Protein AF-A0A7V8JYW5-F1 (afdb_monomer_lite)

Secondary structure (DSSP, 8-state):
-HHHHHHS-HHHHHHHTT--HHHHHHHHHHHHHHHTS--EEE-SS-EEE-HHHHHHHHHHHHHHHHHHHHHHHHHHHSPP--

Foldseek 3Di:
DVLCAVPQDLCRSCVVVVHDSVVVVVVQVVVCVVVVHRQWDDDPVGIHGDPVVVVCVVVVVVVVVVVVVVVVVVVVVDDPPD

Radius of gyration: 16.09 Å; chains: 1; bounding box: 44×22×43 Å

Structure (mmCIF, N/CA/C/O backbone):
data_AF-A0A7V8JYW5-F1
#
_entry.id   AF-A0A7V8JYW5-F1
#
loop_
_atom_site.group_PDB
_atom_site.id
_atom_site.type_symbol
_atom_site.label_atom_id
_atom_site.label_alt_id
_atom_site.label_comp_id
_atom_site.label_asym_id
_atom_site.label_entity_id
_atom_site.label_seq_id
_atom_site.pdbx_PDB_ins_code
_atom_site.Cartn_x
_atom_site.Cartn_y
_atom_site.Cartn_z
_atom_site.occupancy
_atom_site.B_iso_or_equiv
_atom_site.auth_seq_id
_atom_site.auth_comp_id
_atom_site.auth_asym_id
_atom_site.auth_atom_id
_atom_site.pdbx_PDB_model_num
ATOM 1 N N . MET A 1 1 ? 3.725 -3.884 2.535 1.00 66.62 1 MET A N 1
ATOM 2 C CA . MET A 1 1 ? 2.365 -4.481 2.578 1.00 66.62 1 MET A CA 1
ATOM 3 C C . MET A 1 1 ? 2.355 -6.009 2.574 1.00 66.62 1 MET A C 1
ATOM 5 O O . MET A 1 1 ? 1.621 -6.573 3.374 1.00 66.62 1 MET A O 1
ATOM 9 N N . ARG A 1 2 ? 3.176 -6.686 1.752 1.00 71.19 2 ARG A N 1
ATOM 10 C CA . ARG A 1 2 ? 3.263 -8.163 1.717 1.00 71.19 2 ARG A CA 1
ATOM 11 C C . ARG A 1 2 ? 3.538 -8.795 3.085 1.00 71.19 2 ARG A C 1
ATOM 13 O O . ARG A 1 2 ? 2.806 -9.692 3.482 1.00 71.19 2 ARG A O 1
ATOM 20 N N . GLU A 1 3 ? 4.491 -8.256 3.843 1.00 72.44 3 GLU A N 1
ATOM 21 C CA . GLU A 1 3 ? 4.774 -8.767 5.192 1.00 72.44 3 GLU A CA 1
ATOM 22 C C . GLU A 1 3 ? 3.680 -8.451 6.216 1.00 72.44 3 GLU A C 1
ATOM 24 O O . GLU A 1 3 ? 3.419 -9.247 7.112 1.00 72.44 3 GLU A O 1
ATOM 29 N N . VAL A 1 4 ? 2.963 -7.336 6.053 1.00 73.31 4 VAL A N 1
ATOM 30 C CA . VAL A 1 4 ? 1.803 -7.008 6.902 1.00 73.31 4 VAL A CA 1
ATOM 31 C C . VAL A 1 4 ? 0.669 -8.007 6.658 1.00 73.31 4 VAL A C 1
ATOM 33 O O . VAL A 1 4 ? 0.085 -8.507 7.614 1.00 73.31 4 VAL A O 1
ATOM 36 N N . ALA A 1 5 ? 0.421 -8.359 5.394 1.00 71.69 5 ALA A N 1
ATOM 37 C CA . ALA A 1 5 ? -0.540 -9.387 5.001 1.00 71.69 5 ALA A CA 1
ATOM 38 C C . ALA A 1 5 ? -0.158 -10.771 5.540 1.00 71.69 5 ALA A C 1
ATOM 40 O O . ALA A 1 5 ? -0.999 -11.495 6.062 1.00 71.69 5 ALA A O 1
ATOM 41 N N . ARG A 1 6 ? 1.127 -11.123 5.422 1.00 69.44 6 ARG A N 1
ATOM 42 C CA . ARG A 1 6 ? 1.662 -12.428 5.816 1.00 69.44 6 ARG A CA 1
ATOM 43 C C . ARG A 1 6 ? 1.641 -12.635 7.328 1.00 69.44 6 ARG A C 1
ATOM 45 O O . ARG A 1 6 ? 1.423 -13.752 7.786 1.00 69.44 6 ARG A O 1
ATOM 52 N N . HIS A 1 7 ? 1.897 -11.583 8.100 1.00 69.12 7 HIS A N 1
ATOM 53 C CA . HIS A 1 7 ? 2.040 -11.700 9.547 1.00 69.12 7 HIS A CA 1
ATOM 54 C C . HIS A 1 7 ? 0.810 -11.267 10.352 1.00 69.12 7 HIS A C 1
ATOM 56 O O . HIS A 1 7 ? 0.781 -11.544 11.551 1.00 69.12 7 HIS A O 1
ATOM 62 N N . GLY A 1 8 ? -0.158 -10.558 9.753 1.00 64.88 8 GLY A N 1
ATOM 63 C CA . GLY A 1 8 ? -1.343 -10.020 10.450 1.00 64.88 8 GLY A CA 1
ATOM 64 C C . GLY A 1 8 ? -1.015 -9.030 11.580 1.00 64.88 8 GLY A C 1
ATOM 65 O O . GLY A 1 8 ? -1.877 -8.635 12.363 1.00 64.88 8 GLY A O 1
ATOM 66 N N . ASN A 1 9 ? 0.260 -8.647 11.702 1.00 70.06 9 ASN A N 1
ATOM 67 C CA . ASN A 1 9 ? 0.789 -7.837 12.786 1.00 70.06 9 ASN A CA 1
ATOM 68 C C . ASN A 1 9 ? 1.889 -6.913 12.253 1.00 70.06 9 ASN A C 1
ATOM 70 O O . ASN A 1 9 ? 2.921 -7.373 11.757 1.00 70.06 9 ASN A O 1
ATOM 74 N N . LEU A 1 10 ? 1.682 -5.602 12.420 1.00 71.31 10 LEU A N 1
ATOM 75 C CA . LEU A 1 10 ? 2.644 -4.558 12.054 1.00 71.31 10 LEU A CA 1
ATOM 76 C C . LEU A 1 10 ? 4.006 -4.746 12.731 1.00 71.31 10 LEU A C 1
ATOM 78 O O . LEU A 1 10 ? 5.022 -4.485 12.101 1.00 71.31 10 LEU A O 1
ATOM 82 N N . THR A 1 11 ? 4.052 -5.226 13.976 1.00 73.19 11 THR A N 1
ATOM 83 C CA . THR A 1 11 ? 5.311 -5.448 14.706 1.00 73.19 11 THR A CA 1
ATOM 84 C C . THR A 1 11 ? 6.132 -6.577 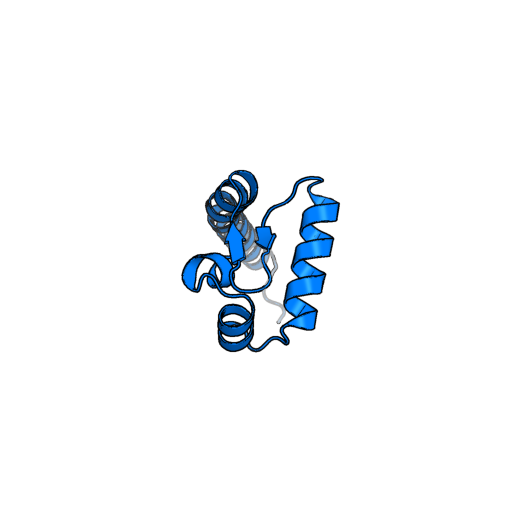14.082 1.00 73.19 11 THR A C 1
ATOM 86 O O . THR A 1 11 ? 7.341 -6.447 13.914 1.00 73.19 11 THR A O 1
ATOM 89 N N . ARG A 1 12 ? 5.480 -7.676 13.684 1.00 75.38 12 ARG A N 1
ATOM 90 C CA . ARG A 1 12 ? 6.155 -8.805 13.022 1.00 75.38 12 ARG A CA 1
ATOM 91 C C . ARG A 1 12 ? 6.601 -8.437 11.610 1.00 75.38 12 ARG A C 1
ATOM 93 O O . ARG A 1 12 ? 7.716 -8.765 11.230 1.00 75.38 12 ARG A O 1
ATOM 100 N N . ALA A 1 13 ? 5.769 -7.697 10.878 1.00 76.69 13 ALA A N 1
ATOM 101 C CA . ALA A 1 13 ? 6.134 -7.167 9.569 1.00 76.69 13 ALA A CA 1
ATOM 102 C C . ALA A 1 13 ? 7.316 -6.183 9.650 1.00 76.69 13 ALA A C 1
ATOM 104 O O . ALA A 1 13 ? 8.204 -6.227 8.809 1.00 76.69 13 ALA A O 1
ATOM 105 N N . ALA A 1 14 ? 7.355 -5.338 10.685 1.00 76.25 14 ALA A N 1
ATOM 106 C CA . ALA A 1 14 ? 8.462 -4.423 10.962 1.00 76.25 14 ALA A CA 1
ATOM 107 C C . ALA A 1 14 ? 9.772 -5.164 11.224 1.00 76.25 14 ALA A C 1
ATOM 109 O O . ALA A 1 14 ? 10.780 -4.862 10.592 1.00 76.25 14 ALA A O 1
ATOM 110 N N . CYS A 1 15 ? 9.724 -6.202 12.060 1.00 77.56 15 CYS A N 1
ATOM 111 C CA . CYS A 1 15 ? 10.868 -7.072 12.311 1.00 77.56 15 CYS A CA 1
ATOM 112 C C . CYS A 1 15 ? 11.356 -7.772 11.028 1.00 77.56 15 CYS A C 1
ATOM 114 O O . CYS A 1 15 ? 12.547 -7.733 10.733 1.00 77.56 15 CYS A O 1
ATOM 116 N N . ALA A 1 16 ? 10.444 -8.324 10.218 1.00 76.50 16 ALA A N 1
ATOM 117 C CA . ALA A 1 16 ? 10.783 -8.981 8.952 1.00 76.50 16 ALA A CA 1
ATOM 118 C C . ALA A 1 16 ? 11.388 -8.022 7.910 1.00 76.50 16 ALA A C 1
ATOM 120 O O . ALA A 1 16 ? 12.232 -8.425 7.116 1.00 76.50 16 ALA A O 1
ATOM 121 N N . MET A 1 17 ? 10.973 -6.753 7.920 1.00 75.56 17 MET A N 1
ATOM 122 C CA . MET A 1 17 ? 11.476 -5.715 7.017 1.00 75.56 17 MET A CA 1
ATOM 123 C C . MET A 1 17 ? 12.665 -4.924 7.592 1.00 75.56 17 MET A C 1
ATOM 125 O O . MET A 1 17 ? 13.112 -3.987 6.942 1.00 75.56 17 MET A O 1
ATOM 129 N N . GLN A 1 18 ? 13.160 -5.267 8.792 1.00 78.62 18 GLN A N 1
ATOM 130 C CA . GLN A 1 18 ? 14.205 -4.525 9.526 1.00 78.62 18 GLN A CA 1
ATOM 131 C C . GLN A 1 18 ? 13.894 -3.023 9.702 1.00 78.62 18 GLN A C 1
ATOM 133 O O . GLN A 1 18 ? 14.787 -2.183 9.791 1.00 78.62 18 GLN A O 1
ATOM 138 N N . LEU A 1 19 ? 12.608 -2.671 9.767 1.00 81.31 19 LEU A N 1
ATOM 139 C CA . LEU A 1 19 ? 12.133 -1.301 9.960 1.00 81.31 19 LEU A CA 1
ATOM 140 C C . LEU A 1 19 ? 11.523 -1.142 11.351 1.00 81.31 19 LEU A C 1
ATOM 142 O O . LEU A 1 19 ? 11.057 -2.101 11.964 1.00 81.31 19 LEU A O 1
ATOM 146 N N . SER A 1 20 ? 11.457 0.094 11.848 1.00 82.69 20 SER A N 1
ATOM 147 C CA . SER A 1 20 ? 10.715 0.374 13.078 1.00 82.69 20 SER A CA 1
ATOM 148 C C . SER A 1 20 ? 9.198 0.317 12.832 1.00 82.69 20 SER A C 1
ATOM 150 O O . SER A 1 20 ? 8.704 0.649 11.748 1.00 82.69 20 SER A O 1
ATOM 152 N N . LYS A 1 21 ? 8.423 -0.045 13.865 1.00 79.56 21 LYS A N 1
ATOM 153 C CA . LYS A 1 21 ? 6.947 -0.018 13.817 1.00 79.56 21 LYS A CA 1
ATOM 154 C C . LYS A 1 21 ? 6.414 1.371 13.437 1.00 79.56 21 LYS A C 1
ATOM 156 O O . LYS A 1 21 ? 5.445 1.467 12.684 1.00 79.56 21 LYS A O 1
ATOM 161 N N . ALA A 1 22 ? 7.049 2.433 13.938 1.00 83.25 22 ALA A N 1
ATOM 162 C CA . ALA A 1 22 ? 6.684 3.813 13.631 1.00 83.25 22 ALA A CA 1
ATOM 163 C C . ALA A 1 22 ? 6.913 4.141 12.148 1.00 83.25 22 ALA A C 1
ATOM 165 O O . ALA A 1 22 ? 6.025 4.701 11.507 1.00 83.25 22 ALA A O 1
ATOM 166 N N . SER A 1 23 ? 8.045 3.709 11.582 1.00 85.00 23 SER A N 1
ATOM 167 C CA . SER A 1 23 ? 8.358 3.887 10.160 1.00 85.00 23 SER A CA 1
ATOM 168 C C . SER A 1 23 ? 7.312 3.213 9.274 1.00 85.00 23 SER A C 1
ATOM 170 O O . SER A 1 23 ? 6.746 3.865 8.403 1.00 85.00 23 SER A O 1
ATOM 172 N N . ILE A 1 24 ? 6.986 1.938 9.526 1.00 82.25 24 ILE A N 1
ATOM 173 C CA . ILE A 1 24 ? 5.962 1.236 8.732 1.00 82.25 24 ILE A CA 1
ATOM 174 C C . ILE A 1 24 ? 4.588 1.882 8.896 1.00 82.25 24 ILE A C 1
ATOM 176 O O . ILE A 1 24 ? 3.861 2.025 7.915 1.00 82.25 24 ILE A O 1
ATOM 180 N N . SER A 1 25 ? 4.229 2.297 10.113 1.00 83.31 25 SER A N 1
ATOM 181 C CA . SER A 1 25 ? 2.968 3.002 10.351 1.00 83.31 25 SER A CA 1
ATOM 182 C C . SER A 1 25 ? 2.873 4.280 9.516 1.00 83.31 25 SER A C 1
ATOM 184 O O . SER A 1 25 ? 1.841 4.491 8.880 1.00 83.31 25 SER A O 1
ATOM 186 N N . LYS A 1 26 ? 3.945 5.084 9.487 1.00 86.88 26 LYS A N 1
ATOM 187 C CA . LYS A 1 26 ? 4.033 6.326 8.708 1.00 86.88 26 LYS A CA 1
ATOM 188 C C . LYS A 1 26 ? 3.922 6.054 7.210 1.00 86.88 26 LYS A C 1
ATOM 190 O O . LYS A 1 26 ? 3.053 6.632 6.570 1.00 86.88 26 LYS A O 1
ATOM 195 N N . TYR A 1 27 ? 4.705 5.108 6.687 1.00 85.56 27 TYR A N 1
ATOM 196 C CA . TYR A 1 27 ? 4.644 4.712 5.275 1.00 85.56 27 TYR A CA 1
ATOM 197 C C . TYR A 1 27 ? 3.247 4.260 4.856 1.00 85.56 27 TYR A C 1
ATOM 199 O O . TYR A 1 27 ? 2.776 4.608 3.779 1.00 85.56 27 TYR A O 1
ATOM 207 N N . MET A 1 28 ? 2.566 3.489 5.706 1.00 83.50 28 MET A N 1
ATOM 208 C CA . MET A 1 28 ? 1.209 3.045 5.405 1.00 83.50 28 MET A CA 1
ATOM 209 C C . MET A 1 28 ? 0.215 4.201 5.405 1.00 83.50 28 MET A C 1
ATOM 211 O O . MET A 1 28 ? -0.624 4.249 4.519 1.00 83.50 28 MET A O 1
ATOM 215 N N . THR A 1 29 ? 0.320 5.132 6.354 1.00 87.56 29 THR A N 1
ATOM 216 C CA . THR A 1 29 ? -0.559 6.307 6.407 1.00 87.56 29 THR A CA 1
ATOM 217 C C . THR A 1 29 ? -0.330 7.245 5.223 1.00 87.56 29 THR A C 1
ATOM 219 O O . THR A 1 29 ? -1.294 7.732 4.644 1.00 87.56 29 THR A O 1
ATOM 222 N N . GLU A 1 30 ? 0.922 7.466 4.820 1.00 90.06 30 GLU A N 1
ATOM 223 C CA . GLU A 1 30 ? 1.250 8.248 3.621 1.00 90.06 30 GLU A CA 1
ATOM 224 C C . GLU A 1 30 ? 0.695 7.587 2.359 1.00 90.06 30 GLU A C 1
ATOM 226 O O . GLU A 1 30 ? 0.109 8.259 1.515 1.00 90.06 30 GLU A O 1
ATOM 231 N N . LEU A 1 31 ? 0.810 6.265 2.252 1.00 87.62 31 LEU A N 1
ATOM 232 C CA . LEU A 1 31 ? 0.265 5.528 1.120 1.00 87.62 31 LEU A CA 1
ATOM 233 C C . LEU A 1 31 ? -1.270 5.542 1.105 1.00 87.62 31 LEU A C 1
ATOM 235 O O . LEU A 1 31 ? -1.868 5.744 0.056 1.00 87.62 31 LEU A O 1
ATOM 239 N N . GLU A 1 32 ? -1.923 5.382 2.255 1.00 90.38 32 GLU A N 1
ATOM 240 C CA . GLU A 1 32 ? -3.380 5.534 2.383 1.00 90.38 32 GLU A CA 1
ATOM 241 C C . GLU A 1 32 ? -3.829 6.944 1.971 1.00 90.38 32 GLU A C 1
ATOM 243 O O . GLU A 1 32 ? -4.832 7.085 1.273 1.00 90.38 32 GLU A O 1
ATOM 248 N N . ALA A 1 33 ? -3.055 7.977 2.319 1.00 91.06 33 ALA A N 1
ATOM 249 C CA . ALA A 1 33 ? -3.315 9.351 1.897 1.00 91.06 33 ALA A CA 1
ATOM 250 C C . ALA A 1 33 ? -3.122 9.554 0.384 1.00 91.06 33 ALA A C 1
ATOM 252 O O . ALA A 1 33 ? -3.935 10.225 -0.244 1.00 91.06 33 ALA A O 1
ATOM 253 N N . GLN A 1 34 ? -2.090 8.955 -0.217 1.00 89.31 34 GLN A N 1
ATOM 254 C CA . GLN A 1 34 ? -1.833 9.047 -1.660 1.00 89.31 34 GLN A CA 1
ATOM 255 C C . GLN A 1 34 ? -2.912 8.360 -2.500 1.00 89.31 34 GLN A C 1
ATOM 257 O O . GLN A 1 34 ? -3.292 8.867 -3.552 1.00 89.31 34 GLN A O 1
ATOM 262 N N . VAL A 1 35 ? -3.390 7.196 -2.055 1.00 87.88 35 VAL A N 1
ATOM 263 C CA . VAL A 1 35 ? -4.395 6.411 -2.789 1.00 87.88 35 VAL A CA 1
ATOM 264 C C . VAL A 1 35 ? -5.822 6.855 -2.420 1.00 87.88 35 VAL A C 1
ATOM 266 O O . VAL A 1 35 ? -6.774 6.523 -3.121 1.00 87.88 35 VAL A O 1
ATOM 269 N N . GLY A 1 36 ? -5.986 7.616 -1.333 1.00 91.62 36 GLY A N 1
ATOM 270 C CA . GLY A 1 36 ? -7.268 8.166 -0.881 1.00 91.62 36 GLY A CA 1
ATOM 271 C C . GLY A 1 36 ? -8.215 7.139 -0.252 1.00 91.62 36 GLY A C 1
ATOM 272 O O . GLY A 1 36 ? -9.391 7.432 -0.048 1.00 91.62 36 GLY A O 1
ATOM 273 N N . VAL A 1 37 ? -7.731 5.932 0.052 1.00 91.62 37 VAL A N 1
ATOM 274 C CA . VAL A 1 37 ? -8.526 4.831 0.617 1.00 91.62 37 VAL A CA 1
ATOM 275 C C . VAL A 1 37 ? -7.775 4.158 1.760 1.00 91.62 37 VAL A C 1
ATOM 277 O O . VAL A 1 37 ? -6.551 4.034 1.730 1.00 91.62 37 VAL A O 1
ATOM 280 N N . GLN A 1 38 ? -8.509 3.678 2.767 1.00 89.69 38 GLN A N 1
ATOM 281 C CA . GLN A 1 38 ? -7.914 2.871 3.831 1.00 89.69 38 GLN A CA 1
ATOM 282 C C . GLN A 1 38 ? -7.499 1.502 3.287 1.00 89.69 38 GLN A C 1
ATOM 284 O O . GLN A 1 38 ? -8.297 0.780 2.685 1.00 89.69 38 GLN A O 1
ATOM 289 N N . LEU A 1 39 ? -6.247 1.127 3.533 1.00 88.12 39 LEU A N 1
ATOM 290 C CA . LEU A 1 39 ? -5.646 -0.127 3.077 1.00 88.12 39 LEU A CA 1
ATOM 291 C C . LEU A 1 39 ? -5.532 -1.130 4.229 1.00 88.12 39 LEU A C 1
ATOM 293 O O . LEU A 1 39 ? -5.513 -2.342 4.002 1.00 88.12 39 LEU A O 1
ATOM 297 N N . LEU A 1 40 ? -5.480 -0.635 5.469 1.00 87.50 40 LEU A N 1
ATOM 298 C CA . LEU A 1 40 ? -5.394 -1.439 6.680 1.00 87.50 40 LEU A CA 1
ATOM 299 C C . LEU A 1 40 ? -6.505 -1.085 7.674 1.00 87.50 40 LEU A C 1
ATOM 301 O O . LEU A 1 40 ? -6.612 0.049 8.133 1.00 87.50 40 LEU A O 1
ATOM 305 N N . HIS A 1 41 ? -7.239 -2.097 8.129 1.00 86.38 41 HIS A N 1
ATOM 306 C CA . HIS A 1 41 ? -7.994 -2.022 9.373 1.00 86.38 41 HIS A CA 1
ATOM 307 C C . HIS A 1 41 ? -7.047 -2.289 10.542 1.00 86.38 41 HIS A C 1
ATOM 309 O O . HIS A 1 41 ? -6.541 -3.403 10.715 1.00 86.38 41 HIS A O 1
ATOM 315 N N . ARG A 1 42 ? -6.791 -1.252 11.342 1.00 79.81 42 ARG A N 1
ATOM 316 C CA . ARG A 1 42 ? -5.952 -1.338 12.539 1.00 79.81 42 ARG A CA 1
ATOM 317 C C . ARG A 1 42 ? -6.849 -1.364 13.772 1.00 79.81 42 ARG A C 1
ATOM 319 O O . ARG A 1 42 ? -7.593 -0.422 14.017 1.00 79.81 42 ARG A O 1
ATOM 326 N N . THR A 1 43 ? -6.747 -2.425 14.560 1.00 75.25 43 THR A N 1
ATOM 327 C CA . THR A 1 43 ? -7.233 -2.453 15.945 1.00 75.25 43 THR A CA 1
ATOM 328 C C . THR A 1 43 ? -6.032 -2.420 16.890 1.00 75.25 43 THR A C 1
ATOM 330 O O . THR A 1 43 ? -4.885 -2.572 16.465 1.00 75.25 43 THR A O 1
ATOM 333 N N . THR A 1 44 ? -6.262 -2.230 18.188 1.00 68.81 44 THR A N 1
ATOM 334 C CA . THR A 1 44 ? -5.189 -2.223 19.199 1.00 68.81 44 THR A CA 1
ATOM 335 C C . THR A 1 44 ? -4.442 -3.559 19.310 1.00 68.81 44 THR A C 1
ATOM 337 O O . THR A 1 44 ? -3.316 -3.574 19.804 1.00 68.81 44 THR A O 1
ATOM 340 N N . ARG A 1 45 ? -5.027 -4.669 18.828 1.00 69.25 45 ARG A N 1
ATOM 341 C CA . ARG A 1 45 ? -4.440 -6.022 18.881 1.00 69.25 45 ARG A CA 1
ATOM 342 C C . ARG A 1 45 ? -4.088 -6.630 17.523 1.00 69.25 45 ARG A C 1
ATOM 344 O O . ARG A 1 45 ? -3.153 -7.421 17.465 1.00 69.25 45 ARG A O 1
ATOM 351 N N . GLU A 1 46 ? -4.784 -6.266 16.450 1.00 72.88 46 GLU A N 1
ATOM 352 C CA . GLU A 1 46 ? -4.614 -6.887 15.131 1.00 72.88 46 GLU A CA 1
ATOM 353 C C . GLU A 1 46 ? -4.641 -5.877 13.989 1.00 72.88 46 GLU A C 1
ATOM 355 O O . GLU A 1 46 ? -5.301 -4.836 14.058 1.00 72.88 46 GLU A O 1
ATOM 360 N N . VAL A 1 47 ? -3.955 -6.231 12.903 1.00 81.81 47 VAL A N 1
ATOM 361 C CA . VAL A 1 47 ? -3.942 -5.464 11.661 1.00 81.81 47 VAL A CA 1
ATOM 362 C C . VAL A 1 47 ? -4.392 -6.370 10.529 1.00 81.81 47 VAL A C 1
ATOM 364 O O . VAL A 1 47 ? -3.788 -7.412 10.280 1.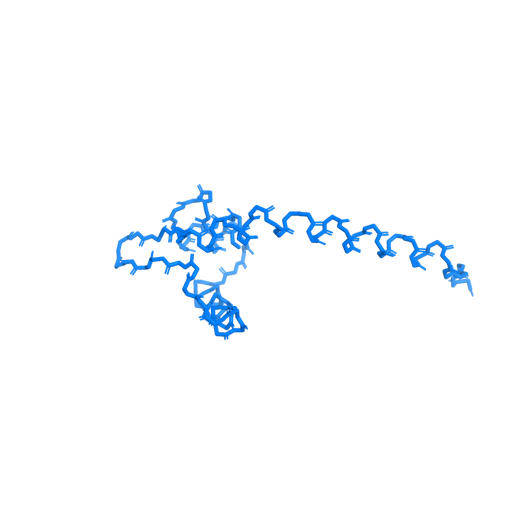00 81.81 47 VAL A O 1
ATOM 367 N N . ARG A 1 48 ? -5.443 -5.954 9.824 1.00 83.19 48 ARG A N 1
ATOM 368 C CA . ARG A 1 48 ? -6.003 -6.683 8.681 1.00 83.19 48 ARG A CA 1
ATOM 369 C C . ARG A 1 48 ? -6.012 -5.797 7.446 1.00 83.19 48 ARG A C 1
ATOM 371 O O . ARG A 1 48 ? -6.167 -4.586 7.553 1.00 83.19 48 ARG A O 1
ATOM 378 N N . LEU A 1 49 ? -5.837 -6.396 6.273 1.00 84.81 49 LEU A N 1
ATOM 379 C CA . LEU A 1 49 ? -5.996 -5.677 5.011 1.00 84.81 49 LEU A CA 1
ATOM 380 C C . LEU A 1 49 ? -7.478 -5.443 4.726 1.00 84.81 49 LEU A C 1
ATOM 382 O O . LEU A 1 49 ? -8.289 -6.349 4.912 1.00 84.81 49 LEU A O 1
ATOM 386 N N . THR A 1 50 ? -7.800 -4.252 4.233 1.00 89.88 50 THR A N 1
ATOM 387 C CA . THR A 1 50 ? -9.101 -3.967 3.616 1.00 89.88 50 THR A CA 1
ATOM 388 C C . THR A 1 50 ? -9.170 -4.614 2.227 1.00 89.88 50 THR A C 1
ATOM 390 O O . THR A 1 50 ? -8.152 -5.084 1.703 1.00 89.88 50 THR A O 1
ATOM 393 N N . ASP A 1 51 ? -10.335 -4.596 1.580 1.00 88.38 51 ASP A N 1
ATOM 394 C CA . ASP A 1 51 ? -10.465 -5.052 0.187 1.00 88.38 51 ASP A CA 1
ATOM 395 C C . ASP A 1 51 ? -9.554 -4.259 -0.762 1.00 88.38 51 ASP A C 1
ATOM 397 O O . ASP A 1 51 ? -8.886 -4.836 -1.627 1.00 88.38 51 ASP A O 1
ATOM 401 N N . ALA A 1 52 ? -9.441 -2.945 -0.539 1.00 88.31 52 ALA A N 1
ATOM 402 C CA . ALA A 1 52 ? -8.509 -2.081 -1.256 1.00 88.31 52 ALA A CA 1
ATOM 403 C C . ALA A 1 52 ? -7.046 -2.472 -0.982 1.00 88.31 52 ALA A C 1
ATOM 405 O O . ALA A 1 52 ? -6.248 -2.582 -1.915 1.00 88.31 52 ALA A O 1
ATOM 406 N N . GLY A 1 53 ? -6.699 -2.768 0.275 1.00 87.75 53 GLY A N 1
ATOM 407 C CA . GLY A 1 53 ? -5.377 -3.265 0.660 1.00 87.75 53 GLY A CA 1
ATOM 408 C C . GLY A 1 53 ? -5.020 -4.593 -0.010 1.00 87.75 53 GLY A C 1
ATOM 409 O O . GLY A 1 53 ? -3.895 -4.772 -0.481 1.00 87.75 53 GLY A O 1
ATOM 410 N N . GLN A 1 54 ? -5.977 -5.517 -0.116 1.00 87.38 54 GLN A N 1
ATOM 411 C CA . GLN A 1 54 ? -5.785 -6.787 -0.819 1.00 87.38 54 GLN A CA 1
ATOM 412 C C . GLN A 1 54 ? -5.625 -6.593 -2.328 1.00 87.38 54 GLN A C 1
ATOM 414 O O . GLN A 1 54 ? -4.757 -7.223 -2.937 1.00 87.38 54 GLN A O 1
ATOM 419 N N . LEU A 1 55 ? -6.434 -5.725 -2.943 1.00 89.31 55 LEU A N 1
ATOM 420 C CA . LEU A 1 55 ? -6.309 -5.392 -4.361 1.00 89.31 55 LEU A CA 1
ATOM 421 C C . LEU A 1 55 ? -4.933 -4.795 -4.663 1.00 89.31 55 LEU A C 1
ATOM 423 O O . LEU A 1 55 ? -4.245 -5.265 -5.573 1.00 89.31 55 LEU A O 1
ATOM 427 N N . LEU A 1 56 ? -4.518 -3.803 -3.874 1.00 86.81 56 LEU A N 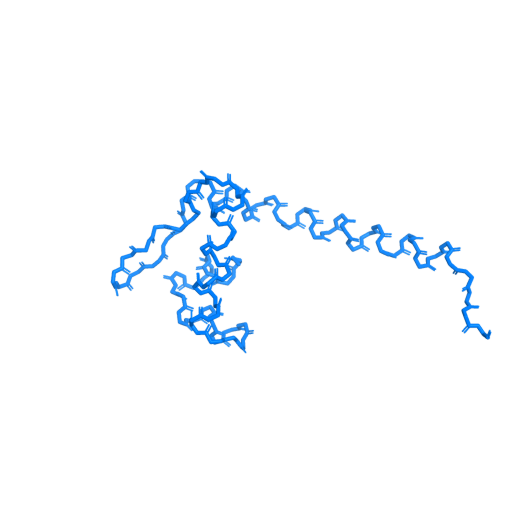1
ATOM 428 C CA . LEU A 1 56 ? -3.223 -3.155 -4.020 1.00 86.81 56 LEU A CA 1
ATOM 429 C C . LEU A 1 56 ? -2.085 -4.154 -3.815 1.00 86.81 56 LEU A C 1
ATOM 431 O O . LEU A 1 56 ? -1.151 -4.175 -4.609 1.00 86.81 56 LEU A O 1
ATOM 435 N N . LEU A 1 57 ? -2.180 -5.042 -2.821 1.00 84.94 57 LEU A N 1
ATOM 436 C CA . LEU A 1 57 ? -1.192 -6.100 -2.621 1.00 84.94 57 LEU A CA 1
ATOM 437 C C . LEU A 1 57 ? -1.075 -7.001 -3.858 1.00 84.94 57 LEU A C 1
ATOM 439 O O . LEU A 1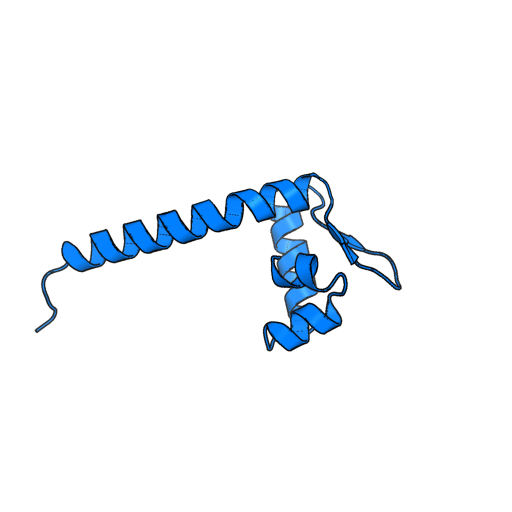 57 ? 0.038 -7.221 -4.338 1.00 84.94 57 LEU A O 1
ATOM 443 N N . ARG A 1 58 ? -2.200 -7.481 -4.405 1.00 86.12 58 ARG A N 1
ATOM 444 C CA . ARG A 1 58 ? -2.198 -8.326 -5.613 1.00 86.12 58 ARG A CA 1
ATOM 445 C C . ARG A 1 58 ? -1.571 -7.607 -6.808 1.00 86.12 58 ARG A C 1
ATOM 447 O O . ARG A 1 58 ? -0.779 -8.206 -7.527 1.00 86.12 58 ARG A O 1
ATOM 454 N N . ARG A 1 59 ? -1.889 -6.325 -7.004 1.00 88.44 59 ARG A N 1
ATOM 455 C CA . ARG A 1 59 ? -1.369 -5.522 -8.126 1.00 88.44 59 ARG A CA 1
ATOM 456 C C . ARG A 1 59 ? 0.078 -5.066 -7.923 1.00 88.44 59 ARG A C 1
ATOM 458 O O . ARG A 1 59 ? 0.808 -4.940 -8.902 1.00 88.44 59 ARG A O 1
ATOM 465 N N . SER A 1 60 ? 0.520 -4.887 -6.679 1.00 84.44 60 SER A N 1
ATOM 466 C CA . SER A 1 60 ? 1.873 -4.416 -6.355 1.00 84.44 60 SER A CA 1
ATOM 467 C C . SER A 1 60 ? 2.962 -5.362 -6.858 1.00 84.44 60 SER A C 1
ATOM 469 O O . SER A 1 60 ? 3.978 -4.900 -7.364 1.00 84.44 60 SER A O 1
ATOM 471 N N . ALA A 1 61 ? 2.728 -6.678 -6.807 1.00 81.56 61 ALA A N 1
ATOM 472 C CA . ALA A 1 61 ? 3.666 -7.660 -7.346 1.00 81.56 61 ALA A CA 1
ATOM 473 C C . ALA A 1 61 ? 3.863 -7.482 -8.860 1.00 81.56 61 ALA A C 1
ATOM 475 O O . ALA A 1 61 ? 4.988 -7.521 -9.350 1.00 81.56 61 ALA A O 1
ATOM 476 N N . THR A 1 62 ? 2.777 -7.235 -9.597 1.00 88.50 62 THR A N 1
ATOM 477 C CA . THR A 1 62 ? 2.839 -6.960 -11.037 1.00 88.50 62 THR A CA 1
ATOM 478 C C . THR A 1 62 ? 3.577 -5.656 -11.328 1.00 88.50 62 THR A C 1
ATOM 480 O O . THR A 1 62 ? 4.421 -5.641 -12.218 1.00 88.50 62 THR A O 1
ATOM 483 N N . LEU A 1 63 ? 3.305 -4.588 -10.568 1.00 87.38 63 LEU A N 1
ATOM 484 C CA . LEU A 1 63 ? 3.981 -3.296 -10.737 1.00 87.38 63 LEU A CA 1
ATOM 485 C C . LEU A 1 63 ? 5.489 -3.392 -10.496 1.00 87.38 63 LEU A C 1
ATOM 487 O O . LEU A 1 63 ? 6.260 -2.887 -11.304 1.00 87.38 63 LEU A O 1
ATOM 491 N N . VAL A 1 64 ? 5.912 -4.073 -9.428 1.00 87.56 64 VAL A N 1
ATOM 492 C CA . VAL A 1 64 ? 7.338 -4.270 -9.126 1.00 87.56 64 VAL A CA 1
ATOM 493 C C . VAL A 1 64 ? 8.014 -5.085 -10.225 1.00 87.56 64 VAL A C 1
ATOM 495 O O . VAL A 1 64 ? 9.073 -4.694 -10.699 1.00 87.56 64 VAL A O 1
ATOM 498 N N . ASN A 1 65 ? 7.386 -6.169 -10.688 1.00 90.38 65 ASN A N 1
ATOM 499 C CA . ASN A 1 65 ? 7.936 -6.967 -11.785 1.00 90.38 65 ASN A CA 1
ATOM 500 C C . ASN A 1 65 ? 8.076 -6.158 -13.080 1.00 90.38 65 ASN A C 1
ATOM 502 O O . ASN A 1 65 ? 9.079 -6.288 -13.778 1.00 90.38 65 ASN A O 1
ATOM 506 N N . LEU A 1 66 ? 7.083 -5.324 -13.401 1.00 92.44 66 LEU A N 1
ATOM 507 C CA . LEU A 1 66 ? 7.143 -4.443 -14.563 1.00 92.44 66 LEU A CA 1
ATOM 508 C C . LEU A 1 66 ? 8.264 -3.408 -14.416 1.00 92.44 66 LEU A C 1
ATOM 510 O O . LEU A 1 66 ? 9.044 -3.237 -15.344 1.00 92.44 66 LEU A O 1
ATOM 514 N N . ALA A 1 67 ? 8.383 -2.769 -13.250 1.00 91.69 67 ALA A N 1
ATOM 515 C CA . ALA A 1 67 ? 9.452 -1.814 -12.974 1.00 91.69 67 ALA A CA 1
ATOM 516 C C . ALA A 1 67 ? 10.841 -2.463 -13.085 1.00 91.69 67 ALA A C 1
ATOM 518 O O . ALA A 1 67 ? 11.712 -1.907 -13.742 1.00 91.69 67 ALA A O 1
ATOM 519 N N . CYS A 1 68 ? 11.031 -3.665 -12.525 1.00 92.12 68 CYS A N 1
ATOM 520 C CA . CYS A 1 68 ? 12.279 -4.419 -12.668 1.00 92.12 68 CYS A CA 1
ATOM 521 C C . CYS A 1 68 ? 12.596 -4.735 -14.133 1.00 92.12 68 CYS A C 1
ATOM 523 O O . CYS A 1 68 ? 13.737 -4.573 -14.548 1.00 92.12 68 CYS A O 1
ATOM 525 N N . ARG A 1 69 ? 11.597 -5.141 -14.930 1.00 94.00 69 ARG A N 1
ATOM 526 C CA . ARG A 1 69 ? 11.784 -5.376 -16.370 1.00 94.00 69 ARG A CA 1
ATOM 527 C C . ARG A 1 69 ? 12.217 -4.117 -17.106 1.00 94.00 69 ARG A C 1
ATOM 529 O O . ARG A 1 69 ? 13.212 -4.161 -17.817 1.00 94.00 69 ARG A O 1
ATOM 536 N N . ILE A 1 70 ? 11.511 -3.008 -16.885 1.00 93.81 70 ILE A N 1
ATOM 537 C CA . ILE A 1 70 ? 11.857 -1.710 -17.474 1.00 93.81 70 ILE A CA 1
ATOM 538 C C . ILE A 1 70 ? 13.285 -1.325 -17.083 1.00 93.81 70 ILE A C 1
ATOM 540 O O . ILE A 1 70 ? 14.056 -0.8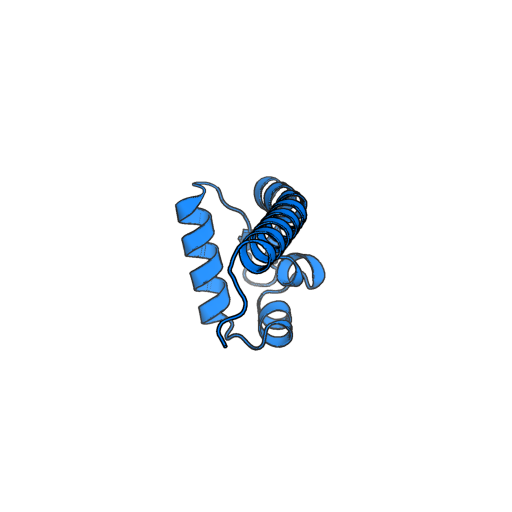97 -17.930 1.00 93.81 70 ILE A O 1
ATOM 544 N N . GLN A 1 71 ? 13.666 -1.515 -15.819 1.00 91.81 71 GLN A N 1
ATOM 545 C CA . GLN A 1 71 ? 15.016 -1.214 -15.352 1.00 91.81 71 GLN A CA 1
ATOM 546 C C . GLN A 1 71 ? 16.078 -2.043 -16.087 1.00 91.81 71 GLN A C 1
ATOM 548 O O . GLN A 1 71 ? 17.065 -1.480 -16.551 1.00 91.81 71 GLN A O 1
ATOM 553 N N . SER A 1 72 ? 15.848 -3.347 -16.267 1.00 90.81 72 SER A N 1
ATOM 554 C CA . SER A 1 72 ? 16.745 -4.214 -17.041 1.00 90.81 72 SER A CA 1
ATOM 555 C C . SER A 1 72 ? 16.818 -3.830 -18.523 1.00 90.81 72 SER A C 1
ATOM 557 O O . SER A 1 72 ? 17.894 -3.867 -19.112 1.00 90.81 72 SER A O 1
ATOM 559 N N . GLU A 1 73 ? 15.699 -3.440 -19.136 1.00 91.81 73 GLU A N 1
ATOM 560 C CA . GLU A 1 73 ? 15.674 -2.955 -20.522 1.00 91.81 73 GLU A CA 1
ATOM 561 C C . GLU A 1 73 ? 16.453 -1.640 -20.667 1.00 91.81 73 GLU A C 1
ATOM 563 O O . GLU A 1 73 ? 17.246 -1.490 -21.594 1.00 91.81 73 GLU A O 1
ATOM 568 N N . LEU A 1 74 ? 16.290 -0.709 -19.723 1.00 92.94 74 LEU A N 1
ATOM 569 C CA . LEU A 1 74 ? 17.032 0.553 -19.700 1.00 92.94 74 LEU A CA 1
ATOM 570 C C . LEU A 1 74 ? 18.538 0.338 -19.508 1.00 92.94 74 LEU A C 1
ATOM 572 O O . LEU A 1 74 ? 19.332 1.017 -20.155 1.00 92.94 74 LEU A O 1
ATOM 576 N N . GLU A 1 75 ? 18.939 -0.611 -18.660 1.00 88.06 75 GLU A N 1
ATOM 577 C CA . GLU A 1 75 ? 20.346 -1.001 -18.497 1.00 88.06 75 GLU A CA 1
ATOM 578 C C . GLU A 1 75 ? 20.929 -1.601 -19.780 1.00 88.06 75 GLU A C 1
ATOM 580 O O . GLU A 1 75 ? 22.066 -1.296 -20.121 1.00 88.06 75 GLU A O 1
ATOM 585 N N . ALA A 1 76 ? 20.152 -2.395 -20.522 1.00 85.06 76 ALA A N 1
ATOM 586 C CA . ALA A 1 76 ? 20.584 -2.960 -21.800 1.00 85.06 76 ALA A CA 1
ATOM 587 C C . ALA A 1 76 ? 20.716 -1.906 -22.917 1.00 85.06 76 ALA A C 1
ATOM 589 O O . ALA A 1 76 ? 21.482 -2.101 -23.860 1.00 85.06 76 ALA A O 1
ATOM 590 N N . ILE A 1 77 ? 19.972 -0.798 -22.823 1.00 86.31 77 ILE A N 1
ATOM 591 C CA . ILE A 1 77 ? 20.050 0.333 -23.761 1.00 86.31 77 ILE A CA 1
ATOM 592 C C . ILE A 1 77 ? 21.219 1.266 -23.409 1.00 86.31 77 ILE A C 1
ATOM 594 O O . ILE A 1 77 ? 21.811 1.880 -24.300 1.00 86.31 77 ILE A O 1
ATOM 598 N N . ALA A 1 78 ? 21.560 1.397 -22.126 1.00 75.38 78 ALA A N 1
ATOM 599 C CA . ALA A 1 78 ? 22.691 2.209 -21.702 1.00 75.38 78 ALA A CA 1
ATOM 600 C C . ALA A 1 78 ? 24.013 1.535 -22.133 1.00 75.38 78 ALA A C 1
ATOM 602 O O . ALA A 1 78 ? 24.246 0.379 -21.782 1.00 75.38 78 ALA A O 1
ATOM 603 N N . PRO A 1 79 ? 24.910 2.220 -22.873 1.00 64.25 79 PRO A N 1
ATOM 604 C CA . PRO A 1 79 ? 26.213 1.648 -23.196 1.00 64.25 79 PRO A CA 1
ATOM 605 C C . PRO A 1 79 ? 26.972 1.329 -21.899 1.00 64.25 79 PRO A C 1
ATOM 607 O O . PRO A 1 79 ? 26.811 2.060 -20.910 1.00 64.25 79 PRO A O 1
ATOM 610 N N . PRO A 1 80 ? 27.805 0.269 -21.877 1.00 66.69 80 PRO A N 1
ATOM 611 C CA . PRO A 1 80 ? 28.621 -0.030 -20.712 1.00 66.69 80 PRO A CA 1
ATOM 612 C C . PRO A 1 80 ? 29.451 1.211 -20.398 1.00 66.69 80 PRO A C 1
ATOM 614 O O . PRO A 1 80 ? 30.193 1.703 -21.249 1.00 66.69 80 PRO A O 1
ATOM 617 N N . ARG A 1 81 ? 29.277 1.749 -19.188 1.00 60.75 81 ARG A N 1
ATOM 618 C CA . ARG A 1 81 ? 30.134 2.813 -18.665 1.00 60.75 81 ARG A CA 1
ATOM 619 C C . ARG A 1 81 ? 31.505 2.194 -18.386 1.00 60.75 81 ARG A C 1
ATOM 621 O O . ARG A 1 81 ? 31.756 1.746 -17.270 1.00 60.75 81 ARG A O 1
ATOM 628 N N . GLY A 1 82 ? 32.304 2.071 -19.444 1.00 58.72 82 GLY A N 1
ATOM 629 C CA . GLY A 1 82 ? 33.755 1.9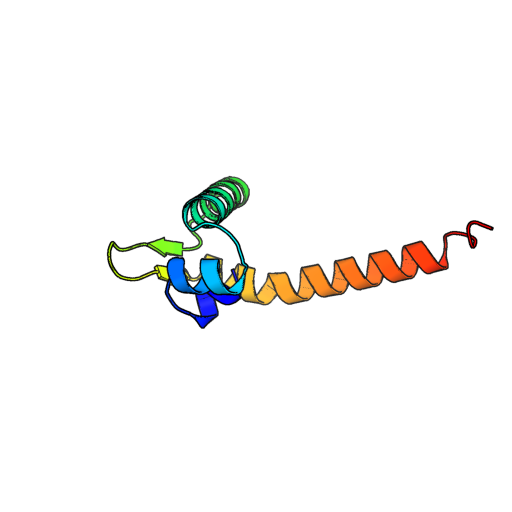16 -19.398 1.00 58.72 82 GLY A CA 1
ATOM 630 C C . GLY A 1 82 ? 34.422 3.276 -19.308 1.00 58.72 82 GLY A C 1
ATOM 631 O O . GLY A 1 82 ? 33.876 4.229 -19.910 1.00 58.72 82 GLY A O 1
#

Sequence (82 aa):
MREVARHGNLTRAACAMQLSKASISKYMTELEAQVGVQLLHRTTREVRLTDAGQLLLRRSATLVNLACRIQSELEAIAPPRG

pLDDT: mean 82.09, std 8.68, range [58.72, 94.0]